Protein AF-A0A6I3SID7-F1 (afdb_monomer_lite)

Organism: Heliobacterium mobile (NCBI:txid28064)

Structure (mmCIF, N/CA/C/O backbone):
data_AF-A0A6I3SID7-F1
#
_entry.id   AF-A0A6I3SID7-F1
#
loop_
_atom_site.group_PDB
_atom_site.id
_atom_site.type_symbol
_atom_site.label_atom_id
_atom_site.label_alt_id
_atom_site.label_comp_id
_atom_site.label_asym_id
_atom_site.label_entity_id
_atom_site.label_seq_id
_atom_site.pdbx_PDB_ins_code
_atom_site.Cartn_x
_atom_site.Cartn_y
_atom_site.Cartn_z
_atom_site.occupancy
_atom_site.B_iso_or_equiv
_atom_site.auth_seq_id
_atom_site.auth_comp_id
_atom_site.auth_asym_id
_atom_site.auth_atom_id
_atom_site.pdbx_PDB_model_num
ATOM 1 N N . MET A 1 1 ? -19.530 -1.377 9.706 1.00 93.81 1 MET A N 1
ATOM 2 C CA . MET A 1 1 ? -18.126 -1.074 9.356 1.00 93.81 1 MET A CA 1
ATOM 3 C C . MET A 1 1 ? -17.384 -2.283 8.796 1.00 93.81 1 MET A C 1
ATOM 5 O O . MET A 1 1 ? -16.943 -2.182 7.667 1.00 93.81 1 MET A O 1
ATOM 9 N N . ARG A 1 2 ? -17.329 -3.437 9.487 1.00 94.69 2 ARG A N 1
ATOM 10 C CA . ARG A 1 2 ? -16.720 -4.687 8.969 1.00 94.69 2 ARG A CA 1
ATOM 11 C C . ARG A 1 2 ? -16.983 -4.959 7.480 1.00 94.69 2 ARG A C 1
ATOM 13 O O . ARG A 1 2 ? -16.044 -5.038 6.702 1.00 94.69 2 ARG A O 1
ATOM 20 N N . ARG A 1 3 ? -18.258 -5.050 7.076 1.00 95.75 3 ARG A N 1
ATOM 21 C CA . ARG A 1 3 ? -18.639 -5.300 5.670 1.00 95.75 3 ARG A CA 1
ATOM 22 C C . ARG A 1 3 ? -18.078 -4.247 4.707 1.00 95.75 3 ARG A C 1
ATOM 24 O O . ARG A 1 3 ? -17.636 -4.606 3.631 1.00 95.75 3 ARG A O 1
ATOM 31 N N . ILE A 1 4 ? -18.056 -2.978 5.116 1.00 96.62 4 ILE A N 1
ATOM 32 C CA . ILE A 1 4 ? -17.534 -1.868 4.306 1.00 96.62 4 ILE A CA 1
ATOM 33 C C . ILE A 1 4 ? -16.027 -2.032 4.094 1.00 96.62 4 ILE A C 1
ATOM 35 O O . ILE A 1 4 ? -15.573 -1.922 2.966 1.00 96.62 4 ILE A O 1
ATOM 39 N N . LEU A 1 5 ? -15.266 -2.355 5.147 1.00 95.94 5 LEU A N 1
ATOM 40 C CA . LEU A 1 5 ? -13.823 -2.608 5.038 1.00 95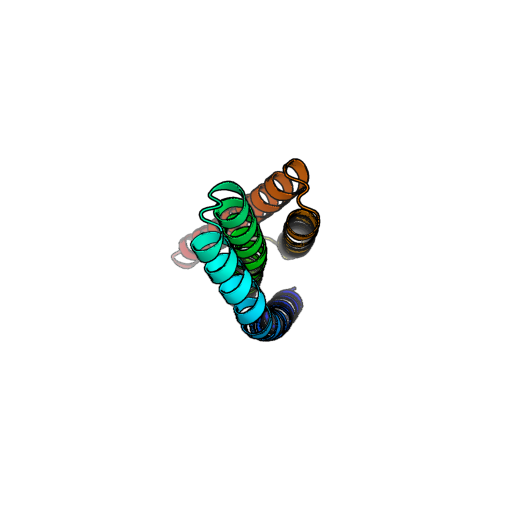.94 5 LEU A CA 1
ATOM 41 C C . LEU A 1 5 ? -13.526 -3.799 4.123 1.00 95.94 5 LEU A C 1
ATOM 43 O O . LEU A 1 5 ? -12.638 -3.715 3.285 1.00 95.94 5 LEU A O 1
ATOM 47 N N . LEU A 1 6 ? -14.299 -4.883 4.241 1.00 96.75 6 LEU A N 1
ATOM 48 C CA . LEU A 1 6 ? -14.140 -6.055 3.377 1.00 96.75 6 LEU A CA 1
ATOM 49 C C . LEU A 1 6 ? -14.421 -5.723 1.908 1.00 96.75 6 LEU A C 1
ATOM 51 O O . LE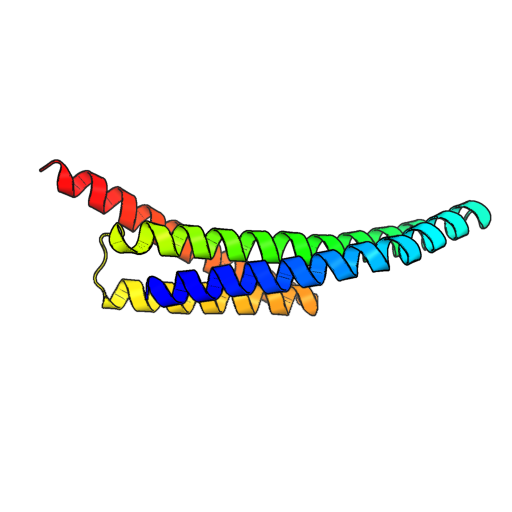U A 1 6 ? -13.616 -6.054 1.046 1.00 96.75 6 LEU A O 1
ATOM 55 N N . VAL A 1 7 ? -15.532 -5.038 1.626 1.00 97.75 7 VAL A N 1
ATOM 56 C CA . VAL A 1 7 ? -15.879 -4.616 0.261 1.00 97.75 7 VAL A CA 1
ATOM 57 C C . VAL A 1 7 ? -14.822 -3.667 -0.295 1.00 97.75 7 VAL A C 1
ATOM 59 O O . VAL A 1 7 ? -14.370 -3.860 -1.417 1.00 97.75 7 VAL A O 1
ATOM 62 N N . PHE A 1 8 ? -14.386 -2.684 0.494 1.00 96.94 8 PHE A N 1
ATOM 63 C CA . PHE A 1 8 ? -13.363 -1.728 0.083 1.00 96.94 8 PHE A CA 1
ATOM 64 C C . PHE A 1 8 ? -12.027 -2.414 -0.217 1.00 96.94 8 PHE A C 1
ATOM 66 O O . PHE A 1 8 ? -11.438 -2.176 -1.266 1.00 96.94 8 PHE A O 1
ATOM 73 N N . GLY A 1 9 ? -11.569 -3.302 0.666 1.00 95.69 9 GLY A N 1
ATOM 74 C CA . GLY A 1 9 ? -10.326 -4.041 0.467 1.00 95.69 9 GLY A CA 1
ATOM 75 C C . GLY A 1 9 ? -10.381 -4.981 -0.742 1.00 95.69 9 GLY A C 1
ATOM 76 O O . GLY A 1 9 ? -9.438 -5.012 -1.526 1.00 95.69 9 GLY A O 1
ATOM 77 N N . LEU A 1 10 ? -11.499 -5.691 -0.954 1.00 97.62 10 LEU A N 1
ATOM 78 C CA . LEU A 1 10 ? -11.685 -6.560 -2.126 1.00 97.62 10 LEU A CA 1
ATOM 79 C C . LEU A 1 10 ? -11.707 -5.745 -3.419 1.00 97.62 10 LEU A C 1
ATOM 81 O O . LEU A 1 10 ? -11.088 -6.133 -4.407 1.00 97.62 10 LEU A O 1
ATOM 85 N N . PHE A 1 11 ? -12.397 -4.604 -3.402 1.00 96.94 11 PHE A N 1
ATOM 86 C CA . PHE A 1 11 ? -12.422 -3.685 -4.530 1.00 96.94 11 PHE A CA 1
ATOM 87 C C . PHE A 1 11 ? -11.021 -3.147 -4.843 1.00 96.94 11 PHE A C 1
ATOM 89 O O . PHE A 1 11 ? -10.619 -3.136 -6.003 1.00 96.94 11 PHE A O 1
ATOM 96 N N . GLY A 1 12 ? -10.249 -2.777 -3.818 1.00 94.88 12 GLY A N 1
ATOM 97 C CA . GLY A 1 12 ? -8.851 -2.381 -3.971 1.00 94.88 12 GLY A CA 1
ATOM 98 C C . GLY A 1 12 ? -8.010 -3.474 -4.633 1.00 94.88 12 GLY A C 1
ATOM 99 O O . GLY A 1 12 ? -7.369 -3.213 -5.649 1.00 94.88 12 GLY A O 1
ATOM 100 N N . VAL A 1 13 ? -8.081 -4.717 -4.137 1.00 96.06 13 VAL A N 1
ATOM 101 C CA . VAL A 1 13 ? -7.387 -5.864 -4.754 1.00 96.06 13 VAL A CA 1
ATOM 102 C C . VAL A 1 13 ? -7.766 -6.002 -6.228 1.00 96.06 13 VAL A C 1
ATOM 104 O O . VAL A 1 13 ? -6.876 -6.098 -7.066 1.00 96.06 13 VAL A O 1
ATOM 107 N N . LEU A 1 14 ? -9.059 -5.944 -6.563 1.00 96.25 14 LEU A N 1
ATOM 108 C CA . LEU A 1 14 ? -9.523 -6.027 -7.949 1.00 96.25 14 LEU A CA 1
ATOM 109 C C . LEU A 1 14 ? -8.912 -4.927 -8.832 1.00 96.25 14 LEU A C 1
ATOM 111 O O . LEU A 1 14 ? -8.376 -5.229 -9.898 1.00 96.25 14 LEU A O 1
ATOM 115 N N . VAL A 1 15 ? -8.965 -3.667 -8.387 1.00 94.25 15 VAL A N 1
ATOM 116 C CA . VAL A 1 15 ? -8.394 -2.525 -9.123 1.00 94.25 15 VAL A CA 1
ATOM 117 C C . VAL A 1 15 ? -6.905 -2.734 -9.365 1.00 94.25 15 VAL A C 1
ATOM 119 O O . VAL A 1 15 ? -6.432 -2.565 -10.490 1.00 94.25 15 VAL A O 1
ATOM 122 N N . TYR A 1 16 ? -6.159 -3.142 -8.340 1.00 93.31 16 TYR A N 1
ATOM 123 C CA . TYR A 1 16 ? -4.729 -3.348 -8.501 1.00 93.31 16 TYR A CA 1
ATOM 124 C C . TYR A 1 16 ? -4.408 -4.583 -9.340 1.00 93.31 16 TYR A C 1
ATOM 126 O O . TYR A 1 16 ? -3.480 -4.500 -10.131 1.00 93.31 16 TYR A O 1
ATOM 134 N N . CYS A 1 17 ? -5.185 -5.668 -9.299 1.00 93.06 17 CYS A N 1
ATOM 135 C CA . CYS A 1 17 ? -5.028 -6.786 -10.237 1.00 93.06 17 CYS A CA 1
ATOM 136 C C . CYS A 1 17 ? -5.192 -6.341 -11.701 1.00 93.06 17 CYS A C 1
ATOM 138 O O . CYS A 1 17 ? -4.374 -6.709 -12.544 1.00 93.06 17 CYS A O 1
ATOM 140 N N . ILE A 1 18 ? -6.190 -5.498 -12.001 1.00 93.44 18 ILE A N 1
ATOM 141 C CA . ILE A 1 18 ? -6.364 -4.902 -13.338 1.00 93.44 18 ILE A CA 1
ATOM 142 C C . ILE A 1 18 ? -5.149 -4.039 -13.696 1.00 93.44 18 ILE A C 1
ATOM 144 O O . ILE A 1 18 ? -4.614 -4.140 -14.801 1.00 93.44 18 ILE A O 1
ATOM 148 N N . TYR A 1 19 ? -4.669 -3.227 -12.752 1.00 91.00 19 TYR A N 1
ATOM 149 C CA . TYR A 1 19 ? -3.468 -2.425 -12.963 1.00 91.00 19 TYR A CA 1
ATOM 150 C C . TYR A 1 19 ? -2.232 -3.298 -13.225 1.00 91.00 19 TYR A C 1
ATOM 152 O O . TYR A 1 19 ? -1.445 -2.977 -14.105 1.00 91.00 19 TYR A O 1
ATOM 160 N N . GLY A 1 20 ? -2.092 -4.440 -12.548 1.00 91.19 20 GLY A N 1
ATOM 161 C CA . GLY A 1 20 ? -1.009 -5.403 -12.769 1.00 91.19 20 GLY A CA 1
ATOM 162 C C . GLY A 1 20 ? -1.001 -5.982 -14.185 1.00 91.19 20 GLY A C 1
ATOM 163 O O . GLY A 1 20 ? 0.062 -6.111 -14.786 1.00 91.19 20 GLY A O 1
ATOM 164 N N . TYR A 1 21 ? -2.175 -6.245 -14.768 1.00 90.50 21 TYR A N 1
ATOM 165 C CA . TYR A 1 21 ? -2.273 -6.630 -16.180 1.00 90.50 21 TYR A CA 1
ATOM 166 C C . TYR A 1 21 ? -1.744 -5.523 -17.106 1.00 90.50 21 TYR A C 1
ATOM 168 O O . TYR A 1 21 ? -0.946 -5.782 -18.007 1.00 90.50 21 TYR A O 1
ATOM 176 N N . TYR A 1 22 ? -2.126 -4.270 -16.839 1.00 89.25 22 TYR A N 1
ATOM 177 C CA . TYR A 1 22 ? -1.598 -3.112 -17.563 1.00 89.25 22 TYR A CA 1
ATOM 178 C C . TYR A 1 22 ? -0.076 -2.950 -17.388 1.00 89.25 22 TYR A C 1
ATOM 180 O O . TYR A 1 22 ? 0.620 -2.628 -18.351 1.00 89.25 22 TYR A O 1
ATOM 188 N N . LEU A 1 23 ? 0.465 -3.233 -16.198 1.00 89.50 23 LEU A N 1
ATOM 189 C CA . LEU A 1 23 ? 1.913 -3.250 -15.967 1.00 89.50 23 LEU A CA 1
ATOM 190 C C . LEU A 1 23 ? 2.620 -4.321 -16.789 1.00 89.50 23 LEU A C 1
ATOM 192 O O . LEU A 1 23 ? 3.668 -4.038 -17.362 1.00 89.50 23 LEU A O 1
ATOM 196 N N . GLY A 1 24 ? 2.035 -5.515 -16.898 1.00 88.50 24 GLY A N 1
ATOM 197 C CA . GLY A 1 24 ? 2.559 -6.578 -17.755 1.00 88.50 24 GLY A CA 1
ATOM 198 C C . GLY A 1 24 ? 2.692 -6.136 -19.214 1.00 88.50 24 GLY A C 1
ATOM 199 O O . GLY A 1 24 ? 3.713 -6.397 -19.843 1.00 88.50 24 GLY A O 1
ATOM 200 N N . TYR A 1 25 ? 1.712 -5.388 -19.731 1.00 87.69 25 TYR A N 1
ATOM 201 C CA . TYR A 1 25 ? 1.798 -4.790 -21.067 1.00 87.69 25 TYR A CA 1
ATOM 202 C C . TYR A 1 25 ? 2.904 -3.724 -21.161 1.00 87.69 25 TYR A C 1
ATOM 204 O O . TYR A 1 25 ? 3.723 -3.749 -22.080 1.00 87.69 25 TYR A O 1
ATOM 212 N N . GLN A 1 26 ? 2.968 -2.807 -20.190 1.00 88.44 26 GLN A N 1
ATOM 213 C CA . GLN A 1 26 ? 3.981 -1.745 -20.154 1.00 88.44 26 GLN A CA 1
ATOM 214 C C . GLN A 1 26 ? 5.410 -2.283 -20.008 1.00 88.44 26 GLN A C 1
ATOM 216 O O . GLN A 1 26 ? 6.342 -1.661 -20.513 1.00 88.44 26 GLN A O 1
ATOM 221 N N . HIS A 1 27 ? 5.601 -3.446 -19.380 1.00 89.62 27 HIS A N 1
ATOM 222 C CA . HIS A 1 27 ? 6.916 -4.067 -19.221 1.00 89.62 27 HIS A CA 1
ATOM 223 C C . HIS A 1 27 ? 7.651 -4.226 -20.561 1.00 89.62 27 HIS A C 1
ATOM 225 O O . HIS A 1 27 ? 8.843 -3.944 -20.640 1.00 89.62 27 HIS A O 1
ATOM 231 N N . GLY A 1 28 ? 6.940 -4.591 -21.636 1.00 90.19 28 GLY A N 1
ATOM 232 C CA . GLY A 1 28 ? 7.534 -4.702 -22.973 1.00 90.19 28 GLY A CA 1
ATOM 233 C C . GLY A 1 28 ? 8.080 -3.374 -23.514 1.00 90.19 28 GLY A C 1
ATOM 234 O O . GLY A 1 28 ? 9.120 -3.353 -24.168 1.00 90.19 28 GLY A O 1
ATOM 235 N N . VAL A 1 29 ? 7.424 -2.253 -23.194 1.00 89.75 29 VAL A N 1
ATOM 236 C CA . VAL A 1 29 ? 7.882 -0.906 -23.575 1.00 89.75 29 VAL A CA 1
ATOM 237 C C . VAL A 1 29 ? 9.175 -0.545 -22.840 1.00 89.75 29 VAL A C 1
ATOM 239 O O . VAL A 1 29 ? 10.106 -0.021 -23.448 1.00 89.75 29 VAL A O 1
ATOM 242 N N . PHE A 1 30 ? 9.265 -0.851 -21.543 1.00 91.88 30 PHE A N 1
ATOM 243 C CA . PHE A 1 30 ? 10.472 -0.578 -20.756 1.00 91.88 30 PHE A CA 1
ATOM 244 C C . PHE A 1 30 ? 11.639 -1.499 -21.122 1.00 91.88 30 PHE A C 1
ATOM 246 O O . PHE A 1 30 ? 12.774 -1.032 -21.177 1.00 91.88 30 PHE A O 1
ATOM 253 N N . ASP A 1 31 ? 11.374 -2.765 -21.446 1.00 93.31 31 ASP A N 1
ATOM 254 C CA . ASP A 1 31 ? 12.396 -3.691 -21.946 1.00 93.31 31 ASP A CA 1
ATOM 255 C C . ASP A 1 31 ? 13.013 -3.187 -23.264 1.00 93.31 31 ASP A C 1
ATOM 257 O O . ASP A 1 31 ? 14.234 -3.193 -23.434 1.00 93.31 31 ASP A O 1
ATOM 261 N N . ALA A 1 32 ? 12.190 -2.651 -24.172 1.00 94.38 32 ALA A N 1
ATOM 262 C CA . ALA A 1 32 ? 12.673 -2.018 -25.398 1.00 94.38 32 ALA A CA 1
ATOM 263 C C . ALA A 1 32 ? 13.545 -0.778 -25.120 1.00 94.38 32 ALA A C 1
ATOM 265 O O . ALA A 1 32 ? 14.601 -0.629 -25.734 1.00 94.38 32 ALA A O 1
ATOM 266 N N . LEU A 1 33 ? 13.155 0.078 -24.166 1.00 93.88 33 LEU A N 1
ATOM 267 C CA . LEU A 1 33 ? 13.945 1.252 -23.764 1.00 93.88 33 LEU A CA 1
ATOM 268 C C . LEU A 1 33 ? 15.294 0.869 -23.144 1.00 93.88 33 LEU A C 1
ATOM 270 O O . LEU A 1 33 ? 16.304 1.510 -23.427 1.00 93.88 33 LEU A O 1
ATOM 274 N N . ILE A 1 34 ? 15.334 -0.186 -22.326 1.00 94.19 34 ILE A N 1
ATOM 275 C CA . ILE A 1 34 ? 16.585 -0.696 -21.749 1.00 94.19 34 ILE A CA 1
ATOM 276 C C . ILE A 1 34 ? 17.491 -1.255 -22.852 1.00 94.19 34 ILE A C 1
ATOM 278 O O . ILE A 1 34 ? 18.678 -0.934 -22.885 1.00 94.19 34 ILE A O 1
ATOM 282 N N . LYS A 1 35 ? 16.943 -2.034 -23.795 1.00 95.69 35 LYS A N 1
ATOM 283 C CA . LYS A 1 35 ? 17.693 -2.538 -24.960 1.00 95.69 35 LYS A CA 1
ATOM 284 C C . LYS A 1 35 ? 18.266 -1.403 -25.805 1.00 95.69 35 LYS A C 1
ATOM 286 O O . LYS A 1 35 ? 19.424 -1.477 -26.208 1.00 95.69 35 LYS A O 1
ATOM 291 N N . GLN A 1 36 ? 17.487 -0.344 -26.024 1.00 95.69 36 GLN A N 1
ATOM 292 C CA . GLN A 1 36 ? 17.955 0.856 -26.712 1.00 95.69 36 GLN A CA 1
ATOM 293 C C . GLN A 1 36 ? 19.087 1.546 -25.938 1.00 95.69 36 GLN A C 1
ATOM 295 O O . GLN A 1 36 ? 20.113 1.867 -26.524 1.00 95.69 36 GLN A O 1
ATOM 300 N N . ALA A 1 37 ? 18.958 1.707 -24.618 1.00 96.12 37 ALA A N 1
ATOM 301 C CA . ALA A 1 37 ? 20.004 2.311 -23.793 1.00 96.12 37 ALA A CA 1
ATOM 302 C C . ALA A 1 37 ? 21.339 1.557 -23.871 1.00 96.12 37 ALA A C 1
ATOM 304 O O . ALA A 1 37 ? 22.395 2.188 -23.901 1.00 96.12 37 ALA A O 1
ATOM 305 N N . VAL A 1 38 ? 21.291 0.222 -23.934 1.00 95.69 38 VAL A N 1
ATOM 306 C CA . VAL A 1 38 ? 22.481 -0.618 -24.132 1.00 95.69 38 VAL A CA 1
ATOM 307 C C . VAL A 1 38 ? 23.068 -0.419 -25.530 1.00 95.69 38 VAL A C 1
ATOM 309 O O . VAL A 1 38 ? 24.275 -0.230 -25.647 1.00 95.69 38 VAL A O 1
ATOM 312 N N . ALA A 1 39 ? 22.236 -0.419 -26.576 1.00 97.19 39 ALA A N 1
ATOM 313 C CA . ALA A 1 39 ? 22.692 -0.196 -27.951 1.00 97.19 39 ALA A CA 1
ATOM 314 C C . ALA A 1 39 ? 23.365 1.178 -28.128 1.00 97.19 39 ALA A C 1
ATOM 316 O O . ALA A 1 39 ? 24.394 1.284 -28.792 1.00 97.19 39 ALA A O 1
ATOM 317 N N . ASP A 1 40 ? 22.826 2.202 -27.467 1.00 96.94 40 ASP A N 1
ATOM 318 C CA . ASP A 1 40 ? 23.312 3.581 -27.534 1.00 96.94 40 ASP A CA 1
ATOM 319 C C . ASP A 1 40 ? 24.451 3.871 -26.532 1.00 96.94 40 ASP A C 1
ATOM 321 O O . ASP A 1 40 ? 24.936 5.000 -26.462 1.00 96.94 40 ASP A O 1
ATOM 325 N N . ASN A 1 41 ? 24.874 2.886 -25.722 1.00 96.56 41 ASN A N 1
ATOM 326 C CA . ASN A 1 41 ? 25.796 3.062 -24.587 1.00 96.56 41 ASN A CA 1
ATOM 327 C C . ASN A 1 41 ? 25.407 4.238 -23.659 1.00 96.56 41 ASN A C 1
ATOM 329 O O . ASN A 1 41 ? 26.259 4.929 -23.094 1.00 96.56 41 ASN A O 1
ATOM 333 N N . SER A 1 42 ? 24.104 4.481 -23.494 1.00 97.38 42 SER A N 1
ATOM 334 C CA . SER A 1 42 ? 23.568 5.630 -22.765 1.00 97.38 42 SER A CA 1
ATOM 335 C C . SER A 1 42 ? 23.159 5.249 -21.346 1.00 97.38 42 SER A C 1
ATOM 337 O O . SER A 1 42 ? 22.046 4.785 -21.083 1.00 97.38 42 SER A O 1
ATOM 339 N N . LEU A 1 43 ? 24.052 5.514 -20.391 1.00 96.00 43 LEU A N 1
ATOM 340 C CA . LEU A 1 43 ? 23.780 5.282 -18.970 1.00 96.00 43 LEU A CA 1
ATOM 341 C C . LEU A 1 43 ? 22.608 6.140 -18.453 1.00 96.00 43 LEU A C 1
ATOM 343 O O . LEU A 1 43 ? 21.848 5.703 -17.591 1.00 96.00 43 LEU A O 1
ATOM 347 N N . ALA A 1 44 ? 22.431 7.347 -18.998 1.00 96.00 44 ALA A N 1
ATOM 348 C CA . ALA A 1 44 ? 21.330 8.234 -18.631 1.00 96.00 44 ALA A CA 1
ATOM 349 C C . ALA A 1 44 ? 19.964 7.645 -19.018 1.00 96.00 44 ALA A C 1
ATOM 351 O O . ALA A 1 44 ? 19.045 7.641 -18.199 1.00 96.00 44 ALA A O 1
ATOM 352 N N . LEU A 1 45 ? 19.843 7.096 -20.235 1.00 94.25 45 LEU A N 1
ATOM 353 C CA . LEU A 1 45 ? 18.599 6.478 -20.702 1.00 94.25 45 LEU A CA 1
ATOM 354 C C . LEU A 1 45 ? 18.261 5.220 -19.892 1.00 94.25 45 LEU A C 1
ATOM 356 O O . LEU A 1 45 ? 17.105 5.013 -19.523 1.00 94.25 45 LEU A O 1
ATOM 360 N N . TYR A 1 46 ? 19.277 4.417 -19.560 1.00 95.50 46 TYR A N 1
ATOM 361 C CA . TYR A 1 46 ? 19.110 3.235 -18.715 1.00 95.50 46 TYR A CA 1
ATOM 362 C C . TYR A 1 46 ? 18.519 3.593 -17.344 1.00 95.50 46 TYR A C 1
ATOM 364 O O . TYR A 1 46 ? 17.548 2.973 -16.891 1.00 95.50 46 TYR A O 1
ATOM 372 N N . TRP A 1 47 ? 19.078 4.615 -16.685 1.00 96.19 47 TRP A N 1
ATOM 373 C CA . TRP A 1 47 ? 18.604 5.038 -15.370 1.00 96.19 47 TRP A CA 1
ATOM 374 C C . TRP A 1 47 ? 17.217 5.677 -15.410 1.00 96.19 47 TRP A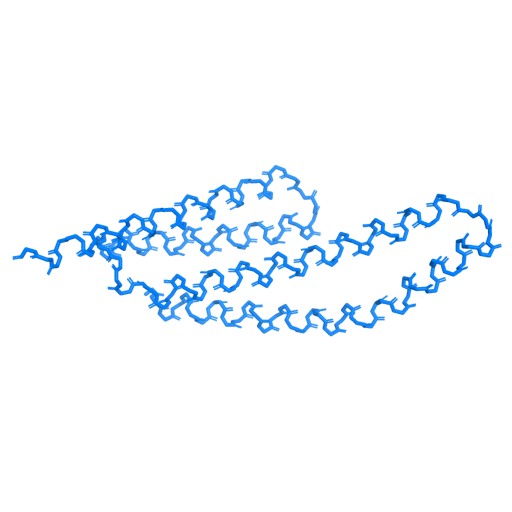 C 1
ATOM 376 O O . TRP A 1 47 ? 16.427 5.402 -14.505 1.00 96.19 47 TRP A O 1
ATOM 386 N N . ASP A 1 48 ? 16.879 6.460 -16.441 1.00 94.00 48 ASP A N 1
ATOM 387 C CA . ASP A 1 48 ? 15.520 7.000 -16.605 1.00 94.00 48 ASP A CA 1
ATOM 388 C C . ASP A 1 48 ? 14.485 5.875 -16.751 1.00 94.00 48 ASP A C 1
ATOM 390 O O . ASP A 1 48 ? 13.516 5.813 -15.987 1.00 94.00 48 ASP A O 1
ATOM 394 N N . ALA A 1 49 ? 14.722 4.935 -17.674 1.00 93.00 49 ALA A N 1
ATOM 395 C CA . ALA A 1 49 ? 13.815 3.818 -17.928 1.00 93.00 49 ALA A CA 1
ATOM 396 C C . ALA A 1 49 ? 13.601 2.964 -16.667 1.00 93.00 49 ALA A C 1
ATOM 398 O O . ALA A 1 49 ? 12.460 2.694 -16.279 1.00 93.00 49 ALA A O 1
ATOM 399 N N . THR A 1 50 ? 14.690 2.613 -15.978 1.00 92.31 50 THR A N 1
ATOM 400 C CA . THR A 1 50 ? 14.648 1.814 -14.744 1.00 92.31 50 THR A CA 1
ATOM 401 C C . THR A 1 50 ? 13.921 2.548 -13.618 1.00 92.31 50 THR A C 1
ATOM 403 O O . THR A 1 50 ? 13.065 1.972 -12.945 1.00 92.31 50 THR A O 1
ATOM 406 N N . SER A 1 51 ? 14.208 3.838 -13.422 1.00 90.12 51 SER A N 1
ATOM 407 C CA . SER A 1 51 ? 13.582 4.642 -12.363 1.00 90.12 51 SER A CA 1
ATOM 408 C C . SER A 1 51 ? 12.078 4.790 -12.583 1.00 90.12 51 SER A C 1
ATOM 410 O O . SER A 1 51 ? 11.288 4.671 -11.643 1.00 90.12 51 SER A O 1
ATOM 412 N N . ARG A 1 52 ? 11.659 4.997 -13.836 1.00 89.44 52 ARG A N 1
ATOM 413 C CA . ARG A 1 52 ? 10.243 5.085 -14.211 1.00 89.44 52 ARG A CA 1
ATOM 414 C C . ARG A 1 52 ? 9.517 3.764 -13.995 1.00 89.44 52 ARG A C 1
ATOM 416 O O . ARG A 1 52 ? 8.432 3.781 -13.412 1.00 89.44 52 ARG A O 1
ATOM 423 N N . TRP A 1 53 ? 10.111 2.646 -14.410 1.00 92.00 53 TRP A N 1
ATOM 424 C CA . TRP A 1 53 ? 9.539 1.321 -14.179 1.00 92.00 53 TRP A CA 1
ATOM 425 C C . TRP A 1 53 ? 9.383 1.027 -12.684 1.00 92.00 53 TRP A C 1
ATOM 427 O O . TRP A 1 53 ? 8.286 0.696 -12.229 1.00 92.00 53 TRP A O 1
ATOM 437 N N . ASN A 1 54 ? 10.444 1.243 -11.901 1.00 89.69 54 ASN A N 1
ATOM 438 C CA . ASN A 1 54 ? 10.427 1.031 -10.455 1.00 89.69 54 ASN A CA 1
ATOM 439 C C . ASN A 1 54 ? 9.344 1.862 -9.764 1.00 89.69 54 ASN A C 1
ATOM 441 O O . ASN A 1 54 ? 8.636 1.342 -8.906 1.00 89.69 54 ASN A O 1
ATOM 445 N N . ARG A 1 55 ? 9.164 3.126 -10.163 1.00 85.19 55 ARG A N 1
ATOM 446 C CA . ARG A 1 55 ? 8.117 3.993 -9.603 1.00 85.19 55 ARG A CA 1
ATOM 447 C C . ARG A 1 55 ? 6.716 3.432 -9.847 1.00 85.19 55 ARG A C 1
ATOM 449 O O . ARG A 1 55 ? 5.903 3.367 -8.929 1.00 85.19 55 ARG A O 1
ATOM 456 N N . ILE A 1 56 ? 6.441 3.024 -11.082 1.00 87.19 56 ILE A N 1
ATOM 457 C CA . ILE A 1 56 ? 5.137 2.487 -11.480 1.00 87.19 56 ILE A CA 1
ATOM 458 C C . ILE A 1 56 ? 4.856 1.163 -10.749 1.00 87.19 56 ILE A C 1
ATOM 460 O O . ILE A 1 56 ? 3.765 0.968 -10.207 1.00 87.19 56 ILE A O 1
ATOM 464 N N . ASN A 1 57 ? 5.850 0.274 -10.690 1.00 89.31 57 ASN A N 1
ATOM 465 C CA . ASN A 1 57 ? 5.735 -1.008 -10.005 1.00 89.31 57 ASN A CA 1
ATOM 466 C C . ASN A 1 57 ? 5.549 -0.833 -8.485 1.00 89.31 57 ASN A C 1
ATOM 468 O O . ASN A 1 57 ? 4.706 -1.491 -7.875 1.00 89.31 57 ASN A O 1
ATOM 472 N N . ALA A 1 58 ? 6.270 0.113 -7.873 1.00 87.38 58 ALA A N 1
ATOM 473 C CA . ALA A 1 58 ? 6.133 0.426 -6.453 1.00 87.38 58 ALA A CA 1
ATOM 474 C C . ALA A 1 58 ? 4.711 0.883 -6.100 1.00 87.38 58 ALA A C 1
ATOM 476 O O . ALA A 1 58 ? 4.162 0.423 -5.099 1.00 87.38 58 ALA A O 1
ATOM 477 N N . GLN A 1 59 ? 4.085 1.725 -6.930 1.00 87.62 59 GLN A N 1
ATOM 478 C CA . GLN A 1 59 ? 2.701 2.163 -6.720 1.00 87.62 59 GLN A CA 1
ATOM 479 C C . GLN A 1 59 ? 1.713 0.994 -6.725 1.00 87.62 59 GLN A C 1
ATOM 481 O O . GLN A 1 59 ? 0.807 0.938 -5.893 1.00 87.62 59 GLN A O 1
ATOM 486 N N . HIS A 1 60 ? 1.886 0.055 -7.653 1.00 90.94 60 HIS A N 1
ATOM 487 C CA . HIS A 1 60 ? 1.056 -1.140 -7.712 1.00 90.94 60 HIS A CA 1
ATOM 488 C C . HIS A 1 60 ? 1.234 -2.016 -6.466 1.00 90.94 60 HIS A C 1
ATOM 490 O O . HIS A 1 60 ? 0.245 -2.387 -5.833 1.00 90.94 60 HIS A O 1
ATOM 496 N N . ALA A 1 61 ? 2.483 -2.283 -6.072 1.00 91.38 61 ALA A N 1
ATOM 497 C CA . ALA A 1 61 ? 2.790 -3.091 -4.897 1.00 91.38 61 ALA A CA 1
ATOM 498 C C . ALA A 1 61 ? 2.214 -2.486 -3.601 1.00 91.38 61 ALA A C 1
ATOM 500 O O . ALA A 1 61 ? 1.567 -3.196 -2.829 1.00 91.38 61 ALA A O 1
ATOM 501 N N . HIS A 1 62 ? 2.378 -1.175 -3.386 1.00 90.81 62 HIS A N 1
ATOM 502 C CA . HIS A 1 62 ? 1.822 -0.482 -2.214 1.00 90.81 62 HIS A CA 1
ATOM 503 C C . HIS A 1 62 ? 0.295 -0.532 -2.199 1.00 90.81 62 HIS A C 1
ATOM 505 O O . HIS A 1 62 ? -0.311 -0.823 -1.168 1.00 90.81 62 HIS A O 1
ATOM 511 N N . GLY A 1 63 ? -0.334 -0.321 -3.352 1.00 91.81 63 GLY A N 1
ATOM 512 C CA . GLY A 1 63 ? -1.780 -0.394 -3.488 1.00 91.81 63 GLY A CA 1
ATOM 513 C C . GLY A 1 63 ? -2.377 -1.758 -3.150 1.00 91.81 63 GLY A C 1
ATOM 514 O O . GLY A 1 63 ? -3.360 -1.839 -2.402 1.00 91.81 63 GLY A O 1
ATOM 515 N N . ILE A 1 64 ? -1.749 -2.838 -3.630 1.00 93.81 64 ILE A N 1
ATOM 516 C CA . ILE A 1 64 ? -2.101 -4.209 -3.231 1.00 93.81 64 ILE A CA 1
ATOM 517 C C . ILE A 1 64 ? -1.914 -4.382 -1.724 1.00 93.81 64 ILE A C 1
ATOM 519 O O . ILE A 1 64 ? -2.833 -4.845 -1.045 1.00 93.81 64 ILE A O 1
ATOM 523 N N . GLY A 1 65 ? -0.757 -3.980 -1.192 1.00 93.94 65 GLY A N 1
ATOM 524 C CA . GLY A 1 65 ? -0.435 -4.107 0.229 1.00 93.94 65 GLY A CA 1
ATOM 525 C C . GLY A 1 65 ? -1.474 -3.434 1.126 1.00 93.94 65 GLY A C 1
ATOM 526 O O . GLY A 1 65 ? -2.013 -4.064 2.037 1.00 93.94 65 GLY A O 1
ATOM 527 N N . PHE A 1 66 ? -1.838 -2.185 0.829 1.00 93.50 66 PHE A N 1
ATOM 528 C CA . PHE A 1 66 ? -2.868 -1.457 1.572 1.00 93.50 66 PHE A CA 1
ATOM 529 C C . PHE A 1 66 ? -4.245 -2.116 1.463 1.00 93.50 66 PHE A C 1
ATOM 531 O O . PHE A 1 66 ? -4.954 -2.215 2.464 1.00 93.50 66 PHE A O 1
ATOM 538 N N . SER A 1 67 ? -4.607 -2.636 0.289 1.00 95.31 67 SER A N 1
ATOM 539 C CA . SER A 1 67 ? -5.877 -3.346 0.097 1.00 95.31 67 SER A CA 1
ATOM 540 C C . SER A 1 67 ? -5.960 -4.607 0.966 1.00 95.31 67 SER A C 1
ATOM 542 O O . SER A 1 67 ? -6.963 -4.827 1.650 1.00 95.31 67 SER A O 1
ATOM 544 N N . ILE A 1 68 ? -4.880 -5.394 1.016 1.00 95.12 68 ILE A N 1
ATOM 545 C CA . ILE A 1 68 ? -4.774 -6.588 1.868 1.00 95.12 68 ILE A CA 1
ATOM 546 C C . ILE A 1 68 ? -4.836 -6.210 3.354 1.00 95.12 68 ILE A C 1
ATOM 548 O O . ILE A 1 68 ? -5.562 -6.845 4.118 1.00 95.12 68 ILE A O 1
ATOM 552 N N . LEU A 1 69 ? -4.137 -5.156 3.779 1.00 94.25 69 LEU A N 1
ATOM 553 C CA . LEU A 1 69 ? -4.168 -4.696 5.172 1.00 94.25 69 LEU A CA 1
ATOM 554 C C . LEU A 1 69 ? -5.578 -4.282 5.618 1.00 94.25 69 LEU A C 1
ATOM 556 O O . LEU A 1 69 ? -6.005 -4.615 6.730 1.00 94.25 69 LEU A O 1
ATOM 560 N N . VAL A 1 70 ? -6.336 -3.607 4.750 1.00 95.38 70 VAL A N 1
ATOM 561 C CA . VAL A 1 70 ? -7.735 -3.261 5.035 1.00 95.38 70 VAL A CA 1
ATOM 562 C C . VAL A 1 70 ? -8.616 -4.509 5.113 1.00 95.38 70 VAL A C 1
ATOM 564 O O . VAL A 1 70 ? -9.467 -4.587 6.003 1.00 95.38 70 VAL A O 1
ATOM 567 N N . LEU A 1 71 ? -8.395 -5.510 4.254 1.00 95.88 71 LEU A N 1
ATOM 568 C CA . LEU A 1 71 ? -9.098 -6.796 4.335 1.00 95.88 71 LEU A CA 1
ATOM 569 C C . LEU A 1 71 ? -8.858 -7.491 5.672 1.00 95.88 71 LEU A C 1
ATOM 571 O O . LEU A 1 71 ? -9.822 -7.851 6.349 1.00 95.88 71 LEU A O 1
ATOM 575 N N . LEU A 1 72 ? -7.595 -7.635 6.075 1.00 94.69 72 LEU A N 1
ATOM 576 C CA . LEU A 1 72 ? -7.224 -8.252 7.350 1.00 94.69 72 LEU A CA 1
ATOM 577 C C . LEU A 1 72 ? -7.864 -7.510 8.528 1.00 94.69 72 LEU A C 1
ATOM 579 O O . LEU A 1 72 ? -8.488 -8.126 9.393 1.00 94.69 72 LEU A O 1
ATOM 583 N N . THR A 1 73 ? -7.819 -6.177 8.503 1.00 94.56 73 THR A N 1
ATOM 584 C CA . THR A 1 73 ? -8.483 -5.334 9.507 1.00 94.56 73 THR A CA 1
ATOM 585 C C . THR A 1 73 ? -9.998 -5.560 9.526 1.00 94.56 73 THR A C 1
ATOM 587 O O . THR A 1 73 ? -10.605 -5.691 10.590 1.00 94.56 73 THR A O 1
ATOM 590 N N . GLY A 1 74 ? -10.628 -5.659 8.354 1.00 95.31 74 GLY A N 1
ATOM 591 C CA . GLY A 1 74 ? -12.047 -5.975 8.213 1.00 95.31 74 GLY A CA 1
ATOM 592 C C . GLY A 1 74 ? -12.412 -7.354 8.769 1.00 95.31 74 GLY A C 1
ATOM 593 O O . GLY A 1 74 ? -13.449 -7.496 9.420 1.00 95.31 74 GLY A O 1
ATOM 594 N N . LEU A 1 75 ? -11.564 -8.365 8.567 1.00 95.12 75 LEU A N 1
ATOM 595 C CA . LEU A 1 75 ? -11.764 -9.717 9.100 1.00 95.12 75 LEU A CA 1
ATOM 596 C C . LEU A 1 75 ? -11.688 -9.739 10.631 1.00 95.12 75 LEU A C 1
ATOM 598 O O . LEU A 1 75 ? -12.548 -10.340 11.273 1.00 95.12 75 LEU A O 1
ATOM 602 N N . MET A 1 76 ? -10.729 -9.019 11.211 1.00 93.38 76 MET A N 1
ATOM 603 C CA . MET A 1 76 ? -10.510 -8.952 12.661 1.00 93.38 76 MET A CA 1
ATOM 604 C C . MET A 1 76 ? -11.395 -7.925 13.379 1.00 93.38 76 MET A C 1
ATOM 606 O O . MET A 1 76 ? -11.353 -7.799 14.601 1.00 93.38 76 MET A O 1
ATOM 610 N N . TRP A 1 77 ? -12.229 -7.190 12.645 1.00 94.81 77 TRP A N 1
ATOM 611 C CA . TRP A 1 77 ? -12.978 -6.044 13.163 1.00 94.81 77 TRP A CA 1
ATOM 612 C C . TRP A 1 77 ? -13.851 -6.355 14.381 1.00 94.81 77 TRP A C 1
ATOM 614 O O . TRP A 1 77 ? -13.995 -5.549 15.305 1.00 94.81 77 TRP A O 1
ATOM 624 N N . ASN A 1 78 ? -14.450 -7.546 14.370 1.00 92.00 78 ASN A N 1
ATOM 625 C CA . ASN A 1 78 ? -15.310 -8.005 15.447 1.00 92.00 78 ASN A CA 1
ATOM 626 C C . ASN A 1 78 ? -14.531 -8.341 16.714 1.00 92.00 78 ASN A C 1
ATOM 628 O O . ASN A 1 78 ? -15.174 -8.389 17.750 1.00 92.00 78 ASN A O 1
ATOM 632 N N . GLU A 1 79 ? -13.209 -8.513 16.656 1.00 92.62 79 GLU A N 1
ATOM 633 C CA . GLU A 1 79 ? -12.335 -8.801 17.801 1.00 92.62 79 GLU A CA 1
ATOM 634 C C . GLU A 1 79 ? -11.715 -7.539 18.414 1.00 92.62 79 GLU A C 1
ATOM 636 O O . GLU A 1 79 ? -11.082 -7.595 19.462 1.00 92.62 79 GLU A O 1
ATOM 641 N N . VAL A 1 80 ? -11.939 -6.366 17.826 1.00 93.06 80 VAL A N 1
ATOM 642 C CA . VAL A 1 80 ? -11.466 -5.101 18.394 1.00 93.06 80 VAL A CA 1
ATOM 643 C C . VAL A 1 80 ? -12.286 -4.770 19.652 1.00 93.06 80 VAL A C 1
ATOM 645 O O . VAL A 1 80 ? -13.519 -4.786 19.611 1.00 93.06 80 VAL A O 1
ATOM 648 N N . TRP A 1 81 ? -11.622 -4.473 20.775 1.00 94.25 81 TRP A N 1
ATOM 649 C CA . TRP A 1 81 ? -12.264 -4.194 22.072 1.00 94.25 81 TRP A CA 1
ATOM 650 C C . TRP A 1 81 ? -13.061 -2.880 22.126 1.00 94.25 81 TRP A C 1
ATOM 652 O O . TRP A 1 81 ? -14.006 -2.773 22.900 1.00 94.25 81 TRP A O 1
ATOM 662 N N . PHE A 1 82 ? -12.688 -1.870 21.337 1.00 92.69 82 PHE A N 1
ATOM 663 C CA . PHE A 1 82 ? -13.248 -0.517 21.457 1.00 92.69 82 PHE A CA 1
ATOM 664 C C . PHE A 1 82 ? -14.772 -0.439 21.284 1.00 92.69 82 PHE A C 1
ATOM 666 O O . PHE A 1 82 ? -15.417 -1.340 20.753 1.00 92.69 82 PHE A O 1
ATOM 673 N N . SER A 1 83 ? -15.357 0.699 21.662 1.00 93.94 83 SER A N 1
ATOM 674 C CA . SER A 1 83 ? -16.762 0.981 21.361 1.00 93.94 83 SER A CA 1
ATOM 675 C C . SER A 1 83 ? -17.011 1.063 19.849 1.00 93.94 83 SER A C 1
ATOM 677 O O . SER A 1 83 ? -16.135 1.447 19.068 1.00 93.94 83 SER A O 1
ATOM 679 N N . GLU A 1 84 ? -18.238 0.767 19.418 1.00 93.56 84 GLU A N 1
ATOM 680 C CA . GLU A 1 84 ? -18.606 0.808 17.995 1.00 93.56 84 GLU A CA 1
ATOM 681 C C . GLU A 1 84 ? -18.424 2.197 17.362 1.00 93.56 84 GLU A C 1
ATOM 683 O O . GLU A 1 84 ? -18.109 2.298 16.175 1.00 93.56 84 GLU A O 1
ATOM 688 N N . LYS A 1 85 ? -18.561 3.277 18.145 1.00 95.56 85 LYS A N 1
ATOM 689 C CA . LYS A 1 85 ? -18.300 4.648 17.679 1.00 95.56 85 LYS A CA 1
ATOM 690 C C . LYS A 1 85 ? -16.822 4.846 17.323 1.00 95.56 85 LYS A C 1
ATOM 692 O O . LYS A 1 85 ? -16.525 5.336 16.236 1.00 95.56 85 LYS A O 1
ATOM 697 N N . ILE A 1 86 ? -15.911 4.423 18.205 1.00 93.94 86 ILE A N 1
ATOM 698 C CA . ILE A 1 86 ? -14.459 4.529 17.987 1.00 93.94 86 ILE A CA 1
ATOM 699 C C . ILE A 1 86 ? -14.040 3.650 16.813 1.00 93.94 86 ILE A C 1
ATOM 701 O O . ILE A 1 86 ? -13.336 4.122 15.925 1.00 93.94 86 ILE A O 1
ATOM 705 N N . LYS A 1 87 ? -14.540 2.409 16.753 1.00 93.81 87 LYS A N 1
ATOM 706 C CA . LYS A 1 87 ? -14.309 1.521 15.610 1.00 93.81 87 LYS A CA 1
ATOM 707 C C . LYS A 1 87 ? -14.695 2.204 14.303 1.00 93.81 87 LYS A C 1
ATOM 709 O O . LYS A 1 87 ? -13.881 2.277 13.394 1.00 93.81 87 LYS A O 1
ATOM 714 N N . ARG A 1 88 ? -15.917 2.734 14.184 1.00 94.94 88 ARG A N 1
ATOM 715 C CA . ARG A 1 88 ? -16.355 3.420 12.953 1.00 94.94 88 ARG A CA 1
ATOM 716 C C . ARG A 1 88 ? -15.416 4.562 12.567 1.00 94.94 88 ARG A C 1
ATOM 718 O O . ARG A 1 88 ? -15.046 4.634 11.403 1.00 94.94 88 ARG A O 1
ATOM 725 N N . CYS A 1 89 ? -15.005 5.389 13.530 1.00 95.44 89 CYS A N 1
ATOM 726 C CA . CYS A 1 89 ? -14.037 6.461 13.292 1.00 95.44 89 CYS A CA 1
ATOM 727 C C . CYS A 1 89 ? -12.719 5.908 12.729 1.00 95.44 89 CYS A C 1
ATOM 729 O O . CYS A 1 89 ? -12.316 6.301 11.639 1.00 95.44 89 CYS A O 1
ATOM 731 N N . LEU A 1 90 ? -12.122 4.916 13.398 1.00 95.00 90 LEU A N 1
ATOM 732 C CA . LEU A 1 90 ? -10.906 4.241 12.931 1.00 95.00 90 LEU A CA 1
ATOM 733 C C . LEU A 1 90 ? -11.071 3.663 11.523 1.00 95.00 90 LEU A C 1
ATOM 735 O O . LEU A 1 90 ? -10.176 3.789 10.700 1.00 95.00 90 LEU A O 1
ATOM 739 N N . GLY A 1 91 ? -12.224 3.065 11.224 1.00 95.06 91 GLY A N 1
ATOM 740 C CA . GLY A 1 91 ? -12.503 2.483 9.914 1.00 95.06 91 GLY A CA 1
ATOM 741 C C . GLY A 1 91 ? -12.551 3.533 8.805 1.00 95.06 91 GLY A C 1
ATOM 742 O O . GLY A 1 91 ? -11.991 3.309 7.736 1.00 95.06 91 GLY A O 1
ATOM 743 N N . PHE A 1 92 ? -13.181 4.684 9.051 1.00 96.06 92 PHE A N 1
ATOM 744 C CA . PHE A 1 92 ? -13.202 5.785 8.085 1.00 96.06 92 PHE A CA 1
ATOM 745 C C . PHE A 1 92 ? -11.829 6.429 7.914 1.00 96.06 92 PHE A C 1
ATOM 747 O O . PHE A 1 92 ? -11.429 6.692 6.783 1.00 96.06 92 PHE A O 1
ATOM 754 N N . VAL A 1 93 ? -11.098 6.640 9.010 1.00 95.56 93 VAL A N 1
ATOM 755 C CA . VAL A 1 93 ? -9.741 7.196 8.963 1.00 95.56 93 VAL A CA 1
ATOM 756 C C . VAL A 1 93 ? -8.793 6.247 8.225 1.00 95.56 93 VAL A C 1
ATOM 758 O O . VAL A 1 93 ? -8.016 6.708 7.398 1.00 95.56 93 VAL A O 1
ATOM 761 N N . LEU A 1 94 ? -8.910 4.932 8.432 1.00 94.81 94 LEU A N 1
ATOM 762 C CA . LEU A 1 94 ? -8.138 3.921 7.706 1.00 94.81 94 LEU A CA 1
ATOM 763 C C . LEU A 1 94 ? -8.412 3.980 6.196 1.00 94.81 94 LEU A C 1
ATOM 765 O O . LEU A 1 94 ? -7.474 4.051 5.407 1.00 94.81 94 LEU A O 1
ATOM 769 N N . ILE A 1 95 ? -9.688 4.001 5.790 1.00 95.69 95 ILE A N 1
ATOM 770 C CA . ILE A 1 95 ? -10.070 4.132 4.373 1.00 95.69 95 ILE A CA 1
ATOM 771 C C . ILE A 1 95 ? -9.531 5.445 3.790 1.00 95.69 95 ILE A C 1
ATOM 773 O O . ILE A 1 95 ? -8.931 5.439 2.717 1.00 95.69 95 ILE A O 1
ATOM 777 N N . GLY A 1 96 ? -9.709 6.561 4.502 1.00 93.12 96 GLY A N 1
ATOM 778 C CA . GLY A 1 96 ? -9.207 7.870 4.087 1.00 93.12 96 GLY A CA 1
ATOM 779 C C . GLY A 1 96 ? -7.688 7.884 3.927 1.00 93.12 96 GLY A C 1
ATOM 780 O O . GLY A 1 96 ? -7.188 8.366 2.913 1.00 93.12 96 GLY A O 1
ATOM 781 N N . GLY A 1 97 ? -6.959 7.291 4.874 1.00 92.00 97 GLY A N 1
ATOM 782 C CA . GLY A 1 97 ? -5.509 7.113 4.815 1.00 92.00 97 GLY A CA 1
ATOM 783 C C . GLY A 1 97 ? -5.075 6.297 3.598 1.00 92.00 97 GLY A C 1
ATOM 784 O O . GLY A 1 97 ? -4.194 6.734 2.864 1.00 92.00 97 GLY A O 1
ATOM 785 N N . CYS A 1 98 ? -5.748 5.175 3.311 1.00 92.62 98 CYS A N 1
ATOM 786 C CA . CYS A 1 98 ? -5.469 4.354 2.128 1.00 92.62 98 CYS A CA 1
ATOM 787 C C . CYS A 1 98 ? -5.681 5.133 0.829 1.00 92.62 98 CYS A C 1
ATOM 789 O O . CYS A 1 98 ? -4.844 5.063 -0.067 1.00 92.62 98 CYS A O 1
ATOM 791 N N . ILE A 1 99 ? -6.795 5.860 0.707 1.00 91.56 99 ILE A N 1
ATOM 792 C CA . ILE A 1 99 ? -7.091 6.660 -0.489 1.00 91.56 99 ILE A CA 1
ATOM 793 C C . ILE A 1 99 ? -6.035 7.754 -0.653 1.00 91.56 99 ILE A C 1
ATOM 795 O O . ILE A 1 99 ? -5.469 7.910 -1.730 1.00 91.56 99 ILE A O 1
ATOM 799 N N . THR A 1 100 ? -5.734 8.471 0.429 1.00 89.25 100 THR A N 1
ATOM 800 C CA . THR A 1 100 ? -4.789 9.593 0.428 1.00 89.25 100 THR A CA 1
ATOM 801 C C . THR A 1 100 ? -3.382 9.129 0.062 1.00 89.25 100 THR A C 1
ATOM 803 O O . THR A 1 100 ? -2.767 9.720 -0.822 1.00 89.25 100 THR A O 1
ATOM 806 N N . ALA A 1 101 ? -2.902 8.035 0.665 1.00 88.19 101 ALA A N 1
ATOM 807 C CA . ALA A 1 101 ? -1.603 7.448 0.351 1.00 88.19 101 ALA A CA 1
ATOM 808 C C . ALA A 1 101 ? -1.531 7.008 -1.119 1.00 88.19 101 ALA A C 1
ATOM 810 O O . ALA A 1 101 ? -0.618 7.406 -1.835 1.00 88.19 101 ALA A O 1
ATOM 811 N N . ASN A 1 102 ? -2.526 6.261 -1.611 1.00 86.69 102 ASN A N 1
ATOM 812 C CA . ASN A 1 102 ? -2.521 5.778 -2.995 1.00 86.69 102 ASN A CA 1
ATOM 813 C C . ASN A 1 102 ? -2.595 6.906 -4.033 1.00 86.69 102 ASN A C 1
ATOM 815 O O . ASN A 1 102 ? -1.887 6.854 -5.040 1.00 86.69 102 ASN A O 1
ATOM 819 N N . LEU A 1 103 ? -3.417 7.933 -3.796 1.00 87.75 103 LEU A N 1
ATOM 820 C CA . LEU A 1 103 ? -3.491 9.100 -4.678 1.00 87.75 103 LEU A CA 1
ATOM 821 C C . LEU A 1 103 ? -2.188 9.902 -4.649 1.00 87.75 103 LEU A C 1
ATOM 823 O O . LEU A 1 103 ? -1.698 10.297 -5.703 1.00 87.75 103 LEU A O 1
ATOM 827 N N . ALA A 1 104 ? -1.600 10.104 -3.469 1.00 87.25 104 ALA A N 1
ATOM 828 C CA . ALA A 1 104 ? -0.336 10.817 -3.330 1.00 87.25 104 ALA A CA 1
ATOM 829 C C . ALA A 1 104 ? 0.824 10.090 -4.016 1.00 87.25 104 ALA A C 1
ATOM 831 O O . ALA A 1 104 ? 1.646 10.749 -4.649 1.00 87.25 104 ALA A O 1
ATOM 832 N N . ILE A 1 105 ? 0.862 8.753 -3.958 1.00 84.00 105 ILE 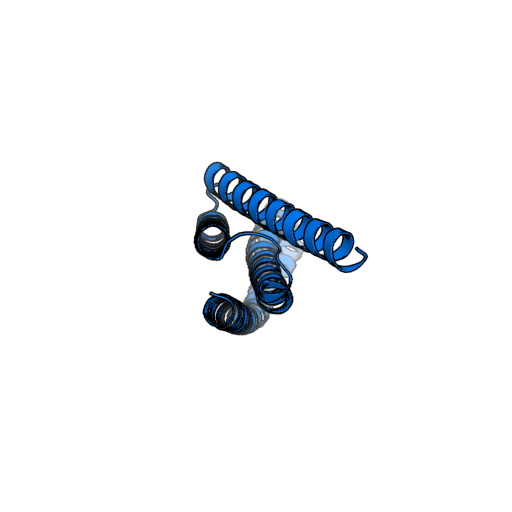A N 1
ATOM 833 C CA . ILE A 1 105 ? 1.832 7.950 -4.714 1.00 84.00 105 ILE A CA 1
ATOM 834 C C . ILE A 1 105 ? 1.632 8.165 -6.221 1.00 84.00 105 ILE A C 1
ATOM 836 O O . ILE A 1 105 ? 2.610 8.372 -6.938 1.00 84.00 105 ILE A O 1
ATOM 840 N N . ALA A 1 106 ? 0.381 8.184 -6.697 1.00 82.25 106 ALA A N 1
ATOM 841 C CA . ALA A 1 106 ? 0.070 8.369 -8.117 1.00 82.25 106 ALA A CA 1
ATOM 842 C C . ALA A 1 106 ? 0.576 9.708 -8.679 1.00 82.25 106 ALA A C 1
ATOM 844 O O . ALA A 1 106 ? 1.043 9.761 -9.814 1.00 82.25 106 ALA A O 1
ATOM 845 N N . VAL A 1 107 ? 0.502 10.783 -7.886 1.00 86.44 107 VAL A N 1
ATOM 846 C CA . VAL A 1 107 ? 0.974 12.127 -8.275 1.00 86.44 107 VAL A CA 1
ATOM 847 C C . VAL A 1 107 ? 2.367 12.468 -7.738 1.00 86.44 107 VAL A C 1
ATOM 849 O O . VAL A 1 107 ? 2.837 13.588 -7.911 1.00 86.44 107 VAL A O 1
ATOM 852 N N . TYR A 1 108 ? 3.033 11.514 -7.085 1.00 82.50 108 TYR A N 1
ATOM 853 C CA . TYR A 1 108 ? 4.351 11.670 -6.469 1.00 82.50 108 TYR A CA 1
ATOM 854 C C . TYR A 1 108 ? 4.455 12.833 -5.460 1.00 82.50 108 TYR A C 1
ATOM 856 O O . TYR A 1 108 ? 5.471 13.526 -5.374 1.00 82.50 108 TYR A O 1
ATOM 864 N N . TYR A 1 109 ? 3.408 13.056 -4.661 1.00 87.06 109 TYR A N 1
ATOM 865 C CA . TYR A 1 109 ? 3.411 14.106 -3.643 1.00 87.06 109 TYR A CA 1
ATOM 866 C C . TYR A 1 109 ? 3.887 13.570 -2.284 1.00 87.06 109 TYR A C 1
ATOM 868 O O . TYR A 1 109 ? 3.096 13.149 -1.437 1.00 87.06 109 TYR A O 1
ATOM 876 N N . ILE A 1 110 ? 5.209 13.601 -2.087 1.00 86.19 110 ILE A N 1
ATOM 877 C CA . ILE A 1 110 ? 5.917 12.954 -0.966 1.00 86.19 110 ILE A CA 1
ATOM 878 C C . ILE A 1 110 ? 5.331 13.285 0.425 1.00 86.19 110 ILE A C 1
ATOM 880 O O . ILE A 1 110 ? 5.076 12.347 1.180 1.00 86.19 110 ILE A O 1
ATOM 884 N N . PRO A 1 111 ? 5.056 14.552 0.802 1.00 89.75 111 PRO A N 1
ATOM 885 C CA . PRO A 1 111 ? 4.519 14.865 2.130 1.00 89.75 111 PRO A CA 1
ATOM 886 C C . PRO A 1 111 ? 3.172 14.194 2.422 1.00 89.75 111 PRO A C 1
ATOM 888 O O . PRO A 1 111 ? 2.939 13.718 3.531 1.00 89.75 111 PRO A O 1
ATOM 891 N N . VAL A 1 112 ? 2.287 14.127 1.424 1.00 88.69 112 VAL A N 1
ATOM 892 C CA . VAL A 1 112 ? 0.950 13.536 1.579 1.00 88.69 112 VAL A CA 1
ATOM 893 C C . VAL A 1 112 ? 1.026 12.011 1.606 1.00 88.69 112 VAL A C 1
ATOM 895 O O . VAL A 1 112 ? 0.272 11.379 2.343 1.00 88.69 112 VAL A O 1
ATOM 898 N N . MET A 1 113 ? 1.970 11.424 0.866 1.00 86.06 113 MET A N 1
ATOM 899 C CA . MET A 1 113 ? 2.273 9.994 0.935 1.00 86.06 113 MET A CA 1
ATOM 900 C C . MET A 1 113 ? 2.700 9.598 2.354 1.00 86.06 113 MET A C 1
ATOM 902 O O . MET A 1 113 ? 2.070 8.730 2.953 1.00 86.06 113 MET A O 1
ATOM 906 N N . ILE A 1 114 ? 3.677 10.312 2.929 1.00 88.88 114 ILE A N 1
ATOM 907 C CA . ILE A 1 114 ? 4.149 10.087 4.305 1.00 88.88 114 ILE A CA 1
ATOM 908 C C . ILE A 1 114 ? 3.000 10.246 5.307 1.00 88.88 114 ILE A C 1
ATOM 910 O O . ILE A 1 114 ? 2.818 9.407 6.186 1.00 88.88 114 ILE A O 1
ATOM 914 N N . LEU A 1 115 ? 2.192 11.302 5.172 1.00 89.94 115 LEU A N 1
ATOM 915 C CA . LEU A 1 115 ? 1.046 11.523 6.054 1.00 89.94 115 LEU A CA 1
ATOM 916 C C . LEU A 1 115 ? 0.036 10.369 5.977 1.00 89.94 115 LEU A C 1
ATOM 918 O O . LEU A 1 115 ? -0.430 9.889 7.010 1.00 89.94 115 LEU A O 1
ATOM 922 N N . GLY A 1 116 ? -0.290 9.914 4.765 1.00 88.69 116 GLY A N 1
ATOM 923 C CA . GLY A 1 116 ? -1.183 8.781 4.543 1.00 88.69 116 GLY A CA 1
ATOM 924 C C . GLY A 1 116 ? -0.659 7.505 5.202 1.00 88.69 116 GLY A C 1
ATOM 925 O O . GLY A 1 116 ? -1.400 6.844 5.927 1.00 88.69 116 GLY A O 1
ATOM 926 N N . GLU A 1 117 ? 0.625 7.198 5.030 1.00 89.25 117 GLU A N 1
ATOM 927 C CA . GLU A 1 117 ? 1.278 6.047 5.663 1.00 89.25 117 GLU A CA 1
ATOM 928 C C . GLU A 1 117 ? 1.271 6.131 7.192 1.00 89.25 117 GLU A C 1
ATOM 930 O O . GLU A 1 117 ? 0.922 5.157 7.859 1.00 89.25 117 GLU A O 1
ATOM 935 N N . ILE A 1 118 ? 1.565 7.302 7.766 1.00 92.56 118 ILE A N 1
ATOM 936 C CA . ILE A 1 118 ? 1.494 7.524 9.218 1.00 92.56 118 ILE A CA 1
ATOM 937 C C . ILE A 1 118 ? 0.075 7.266 9.734 1.00 92.56 118 ILE A C 1
ATOM 939 O O . ILE A 1 118 ? -0.102 6.571 10.737 1.00 92.56 118 ILE A O 1
ATOM 943 N N . ILE A 1 119 ? -0.948 7.777 9.042 1.00 92.62 119 ILE A N 1
ATOM 944 C CA . ILE A 1 119 ? -2.352 7.544 9.404 1.00 92.62 119 ILE A CA 1
ATOM 945 C C . ILE A 1 119 ? -2.668 6.044 9.398 1.00 92.62 119 ILE A C 1
ATOM 947 O O . ILE A 1 119 ? -3.305 5.548 10.332 1.00 92.62 119 ILE A O 1
ATOM 951 N N . LEU A 1 120 ? -2.204 5.311 8.380 1.00 91.75 120 LEU A N 1
ATOM 952 C CA . LEU A 1 120 ? -2.389 3.863 8.287 1.00 91.75 120 LEU A CA 1
ATOM 953 C C . LEU A 1 120 ? -1.717 3.130 9.444 1.00 91.75 120 LEU A C 1
ATOM 955 O O . LEU A 1 120 ? -2.369 2.315 10.097 1.00 91.75 120 LEU A O 1
ATOM 959 N N . LEU A 1 121 ? -0.457 3.447 9.742 1.00 92.62 121 LEU A N 1
ATOM 960 C CA . LEU A 1 121 ? 0.290 2.836 10.842 1.00 92.62 121 LEU A CA 1
ATOM 961 C 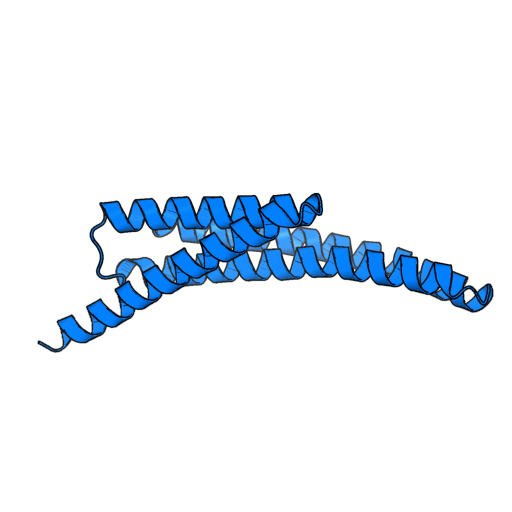C . LEU A 1 121 ? -0.390 3.082 12.192 1.00 92.62 121 LEU A C 1
ATOM 963 O O . LEU A 1 121 ? -0.552 2.147 12.976 1.00 92.62 121 LEU A O 1
ATOM 967 N N . ILE A 1 122 ? -0.866 4.305 12.443 1.00 94.38 122 ILE A N 1
ATOM 968 C CA . ILE A 1 122 ? -1.607 4.639 13.666 1.00 94.38 122 ILE A CA 1
ATOM 969 C C . ILE A 1 122 ? -2.919 3.848 13.741 1.00 94.38 122 ILE A C 1
ATOM 971 O O . ILE A 1 122 ? -3.238 3.286 14.793 1.00 94.38 122 ILE A O 1
ATOM 975 N N . CYS A 1 123 ? -3.681 3.764 12.647 1.00 94.19 123 CYS A N 1
ATOM 976 C CA . CYS A 1 123 ? -4.943 3.020 12.616 1.00 94.19 123 CYS A CA 1
ATOM 977 C C . CYS A 1 123 ? -4.731 1.518 12.840 1.00 94.19 123 CYS A C 1
ATOM 979 O O . CYS A 1 123 ? -5.468 0.902 13.616 1.00 94.19 123 CYS A O 1
ATOM 981 N N . LEU A 1 124 ? -3.719 0.933 12.196 1.00 92.94 124 LEU A N 1
ATOM 982 C CA . LEU A 1 124 ? -3.357 -0.475 12.354 1.00 92.94 124 LEU A CA 1
ATOM 983 C C . LEU A 1 124 ? -2.868 -0.759 13.776 1.00 92.94 124 LEU A C 1
ATOM 985 O O . LEU A 1 124 ? -3.372 -1.682 14.413 1.00 92.94 124 LEU A O 1
ATOM 989 N N . GLY A 1 125 ? -1.970 0.072 14.311 1.00 94.56 125 GLY A N 1
ATOM 990 C CA . GLY A 1 125 ? -1.468 -0.052 15.680 1.00 94.56 125 GLY A CA 1
ATOM 991 C C . GLY A 1 125 ? -2.588 0.057 16.712 1.00 94.56 125 GLY A C 1
ATOM 992 O O . GLY A 1 125 ? -2.700 -0.778 17.608 1.00 94.56 125 GLY A O 1
ATOM 993 N N . THR A 1 126 ? -3.493 1.021 16.538 1.00 94.06 126 THR A N 1
ATOM 994 C CA . THR A 1 126 ? -4.656 1.181 17.420 1.00 94.06 126 THR A CA 1
ATOM 995 C C . THR A 1 126 ? -5.575 -0.037 17.337 1.00 94.06 126 THR A C 1
ATOM 997 O O . THR A 1 126 ? -6.006 -0.560 18.364 1.00 94.06 126 THR A O 1
ATOM 1000 N N . THR A 1 127 ? -5.840 -0.541 16.128 1.00 92.50 127 THR A N 1
ATOM 1001 C CA . THR A 1 127 ? -6.647 -1.752 15.914 1.00 92.50 127 THR A CA 1
ATOM 1002 C C . THR A 1 127 ? -6.023 -2.963 16.609 1.00 92.50 127 THR A C 1
ATOM 1004 O O . THR A 1 127 ? -6.729 -3.680 17.321 1.00 92.50 127 THR A O 1
ATOM 1007 N N . LEU A 1 128 ? -4.707 -3.151 16.474 1.00 93.75 128 LEU A N 1
ATOM 1008 C CA . LEU A 1 128 ? -3.954 -4.224 17.122 1.00 93.75 128 LEU A CA 1
ATOM 1009 C C . LEU A 1 128 ? -4.041 -4.138 18.650 1.00 93.75 128 LEU A C 1
ATOM 1011 O O . LEU A 1 128 ? -4.374 -5.131 19.293 1.00 93.75 128 LEU A O 1
ATOM 1015 N N . VAL A 1 129 ? -3.835 -2.952 19.231 1.00 94.38 129 VAL A N 1
ATOM 1016 C CA . VAL A 1 129 ? -4.021 -2.718 20.676 1.00 94.38 129 VAL A CA 1
ATOM 1017 C C . VAL A 1 129 ? -5.435 -3.104 21.110 1.00 94.38 129 VAL A C 1
ATOM 1019 O O . VAL A 1 129 ? -5.620 -3.767 22.131 1.00 94.38 129 VAL A O 1
ATOM 1022 N N . GLY A 1 130 ? -6.442 -2.740 20.313 1.00 91.94 130 GLY A N 1
ATOM 1023 C CA . GLY A 1 130 ? -7.828 -3.119 20.562 1.00 91.94 130 GLY A CA 1
ATOM 1024 C C . GLY A 1 130 ? -8.055 -4.635 20.557 1.00 91.94 130 GLY A C 1
ATOM 1025 O O . GLY A 1 130 ? -8.840 -5.124 21.366 1.00 91.94 130 GLY A O 1
ATOM 1026 N N . ILE A 1 131 ? -7.378 -5.384 19.685 1.00 92.44 131 ILE A N 1
ATOM 1027 C CA . ILE A 1 131 ? -7.456 -6.854 19.624 1.00 92.44 131 ILE A CA 1
ATOM 1028 C C . ILE A 1 131 ? -6.757 -7.494 20.831 1.00 92.44 131 ILE A C 1
ATOM 1030 O O . ILE A 1 131 ? -7.331 -8.361 21.496 1.00 92.44 131 ILE A O 1
ATOM 1034 N N . VAL A 1 132 ? -5.540 -7.046 21.153 1.00 92.31 132 VAL A N 1
ATOM 1035 C CA . VAL A 1 132 ? -4.761 -7.560 22.292 1.00 92.31 132 VAL A CA 1
ATOM 1036 C C . VAL A 1 132 ? -5.527 -7.347 23.595 1.00 92.31 132 VAL A C 1
ATOM 1038 O O . VAL A 1 132 ? -5.727 -8.292 24.355 1.00 92.31 132 VAL A O 1
ATOM 1041 N N . LYS A 1 133 ? -6.055 -6.138 23.818 1.00 91.38 133 LYS A N 1
ATOM 1042 C CA . LYS A 1 133 ? -6.826 -5.818 25.026 1.00 91.38 133 LYS A CA 1
ATOM 1043 C C . LYS A 1 133 ? -8.077 -6.685 25.174 1.00 91.38 133 LYS A C 1
ATOM 1045 O O . LYS A 1 133 ? -8.407 -7.099 26.281 1.00 91.38 133 LYS A O 1
ATOM 1050 N N . ARG A 1 134 ? -8.767 -7.002 24.071 1.00 87.94 134 ARG A N 1
ATOM 1051 C CA . ARG A 1 134 ? -9.906 -7.931 24.122 1.00 87.94 134 ARG A CA 1
ATOM 1052 C C . ARG A 1 134 ? -9.484 -9.331 24.546 1.00 87.94 134 ARG A C 1
ATOM 1054 O O . ARG A 1 134 ? -10.231 -9.987 25.260 1.00 87.94 134 ARG A O 1
ATOM 1061 N N . SER A 1 135 ? -8.333 -9.784 24.059 1.00 85.81 135 SER A N 1
ATOM 1062 C CA . SER A 1 135 ? -7.821 -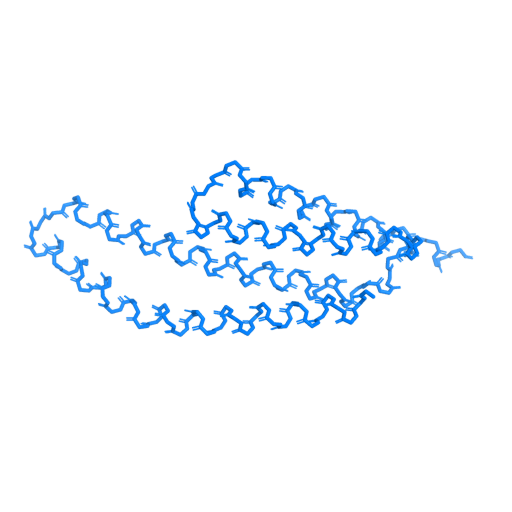11.127 24.331 1.00 85.81 135 SER A CA 1
ATOM 1063 C C . SER A 1 135 ? -7.479 -11.295 25.810 1.00 85.81 135 SER A C 1
ATOM 1065 O O . SER A 1 135 ? -7.834 -12.314 26.382 1.00 85.81 135 SER A O 1
ATOM 1067 N N . VAL A 1 136 ? -6.895 -10.269 26.442 1.00 86.19 136 VAL A N 1
ATOM 1068 C CA . VAL A 1 136 ? -6.638 -10.247 27.894 1.00 86.19 136 VAL A CA 1
ATOM 1069 C C . VAL A 1 136 ? -7.947 -10.308 28.690 1.00 86.19 136 VAL A C 1
ATOM 1071 O O . VAL A 1 136 ? -8.106 -11.170 29.543 1.00 86.19 136 VAL A O 1
ATOM 1074 N N . ASN A 1 137 ? -8.930 -9.472 28.346 1.00 78.56 137 ASN A N 1
ATOM 1075 C CA . ASN A 1 137 ? -10.196 -9.383 29.086 1.00 78.56 137 ASN A CA 1
ATOM 1076 C C . ASN A 1 137 ? -11.149 -10.581 28.893 1.00 78.56 137 ASN A C 1
ATOM 1078 O O . ASN A 1 137 ? -12.196 -10.616 29.524 1.00 78.56 137 ASN A O 1
ATOM 1082 N N . LYS A 1 138 ? -10.867 -11.513 27.971 1.00 70.88 138 LYS A N 1
ATOM 1083 C CA . LYS A 1 138 ? -11.654 -12.753 27.798 1.00 70.88 138 LYS A CA 1
ATOM 1084 C C . LYS A 1 138 ? -11.189 -13.885 28.729 1.00 70.88 138 LYS A C 1
ATOM 1086 O O . LYS A 1 138 ? -11.827 -14.932 28.735 1.00 70.88 138 LYS A O 1
ATOM 1091 N N . ILE A 1 139 ? -10.047 -13.716 29.398 1.00 61.53 139 ILE A N 1
ATOM 1092 C CA . ILE A 1 139 ? -9.422 -14.735 30.258 1.00 61.53 139 ILE A CA 1
ATOM 1093 C C . ILE A 1 139 ? -9.882 -14.581 31.723 1.00 61.53 139 ILE A C 1
ATOM 1095 O O . ILE A 1 139 ? -9.726 -15.514 32.506 1.00 61.53 139 ILE A O 1
ATOM 1099 N N . GLU A 1 140 ? -10.480 -13.437 32.067 1.00 47.59 140 GLU A N 1
ATOM 1100 C CA . GLU A 1 140 ? -11.181 -13.175 33.335 1.00 47.59 140 GLU A CA 1
ATOM 1101 C C . GLU A 1 140 ? -12.663 -13.567 33.246 1.00 47.59 140 GLU A C 1
ATOM 1103 O O . GLU A 1 140 ? -13.182 -14.105 34.250 1.00 47.59 140 GLU A O 1
#

Secondary structure (DSSP, 8-state):
-HHHHHHHHHHHHHHHHHHHHHHHHHHHHHHHHHHHHHHTT-HHHHHHHHHHHHHHHHHHHHHHHHHHHHHHHHHHGGG--S-HHHHHHHHHHHHHHHHHHHHHHHTT-HHHHHHHHHHHHHHHHHHHHHHHHHHHHT--

Foldseek 3Di:
DLVVLQVQLVVLLVVLVVLVVVLVVCVVVLVVQCVVCVVVVPPPSNCVSVVVNCLSVVLSVLSNVLSVLSNVLSVCLVLFQDDPVVSVVLNVLSSVLSVQLSVCSVVVVVVSVVVSVVSNVVSSVNRVVRNVVSVVVVVD

pLDDT: mean 91.66, std 6.03, range [47.59, 97.75]

Radius of gyration: 19.52 Å; chains: 1; bounding box: 44×30×61 Å

Sequence (140 aa):
MRRILLVFGLFGVLVYCIYGYYLGYQHGVFDALIKQAVADNSLALYWDATSRWNRINAQHAHGIGFSILVLLTGLMWNEVWFSEKIKRCLGFVLIGGCITANLAIAVYYIPVMILGEIILLICLGTTLVGIVKRSVNKIE